Protein AF-A0A6N9A9W6-F1 (afdb_monomer)

pLDDT: mean 70.26, std 13.97, range [36.94, 88.69]

Sequence (144 aa):
MEAGRTWLPMTLHRLEEAVDDAGGRRAVRGPAIPCNGSLARESGTLVETDARLTGVTTTRYEIVRHGGLEFLLGATPGKYVLVDHDSIQRRIVSVTEPPVPWGRYLQLEVEGEGQRVPAPGGYILDYGQDLFLTWHGAQLFYGA

Foldseek 3Di:
DPPPFDKFKKWKWFFDWDQDPVRDTDTDTDDTDIWIKTFPDKDWDWDDDPVDTKIKIKTKIKIFDDPPCPVLVPDAFQRMWMQGPLRQIWGFGDWDQDPDPPSGIIITITIFIFDWDDDVQATWGHRPDQFTWGDHPPDTDTDD

Nearest PDB structures (foldseek):
  6tba-assembly1_3A  TM=7.032E-01  e=8.220E-05  Rhodobacter capsulatus SB 1003
  8fvh-assembly1_B  TM=5.937E-01  e=6.804E-03  Pseudomonas phage vB_PaeM_E217
  9b42-assembly1_F  TM=5.575E-01  e=5.437E-02  Pseudomonas virus Pa193
  5ixg-assembly1_A  TM=1.813E-01  e=3.128E+00  Burkholderia cenocepacia PC184

Radius of gyration: 17.29 Å; Cα contacts (8 Å, |Δi|>4): 295; chains: 1; bounding box: 46×43×45 Å

Structure (mmCIF, N/CA/C/O backbone):
data_AF-A0A6N9A9W6-F1
#
_entry.id   AF-A0A6N9A9W6-F1
#
loop_
_atom_site.group_PDB
_atom_site.id
_atom_site.type_symbol
_atom_site.label_atom_id
_atom_site.label_alt_id
_atom_site.label_comp_id
_atom_site.label_asym_id
_atom_site.label_entity_id
_atom_site.label_seq_id
_atom_site.pdbx_PDB_ins_code
_atom_site.Cartn_x
_atom_site.Cartn_y
_atom_site.Cartn_z
_atom_site.occupancy
_atom_site.B_iso_or_equiv
_atom_site.auth_seq_id
_atom_site.auth_comp_id
_atom_site.auth_asym_id
_atom_site.auth_atom_id
_atom_site.pdbx_PDB_model_num
ATOM 1 N N . MET A 1 1 ? -21.802 -3.751 8.166 1.00 43.41 1 MET A N 1
ATOM 2 C CA . MET A 1 1 ? -21.053 -2.486 8.244 1.00 43.41 1 MET A CA 1
ATOM 3 C C . MET A 1 1 ? -20.693 -2.301 9.703 1.00 43.41 1 MET A C 1
ATOM 5 O O . MET A 1 1 ? -21.613 -2.253 10.507 1.00 43.41 1 MET A O 1
ATOM 9 N N . GLU A 1 2 ? -19.411 -2.330 10.065 1.00 48.84 2 GLU A N 1
ATOM 10 C CA . GLU A 1 2 ? -19.012 -1.890 11.409 1.00 48.84 2 GLU A CA 1
ATOM 11 C C . GLU A 1 2 ? -19.235 -0.376 11.473 1.00 48.84 2 GLU A C 1
ATOM 13 O O . GLU A 1 2 ? -18.740 0.363 10.621 1.00 48.84 2 GLU A O 1
ATOM 18 N N . ALA A 1 3 ? -20.074 0.069 12.407 1.00 43.09 3 ALA A N 1
ATOM 19 C CA . ALA A 1 3 ? -20.415 1.474 12.566 1.00 43.09 3 ALA A CA 1
ATOM 20 C C . ALA A 1 3 ? -19.155 2.265 12.956 1.00 43.09 3 ALA A C 1
ATOM 22 O O . ALA A 1 3 ? -18.529 1.956 13.966 1.00 43.09 3 ALA A O 1
ATOM 23 N N . GLY A 1 4 ? -18.780 3.259 12.146 1.00 63.84 4 GLY A N 1
ATOM 24 C CA . GLY A 1 4 ? -17.697 4.203 12.452 1.00 63.84 4 GLY A CA 1
ATOM 25 C C . GLY A 1 4 ? -16.463 4.154 11.545 1.00 63.84 4 GLY A C 1
ATOM 26 O O . GLY A 1 4 ? -15.627 5.042 11.664 1.00 63.84 4 GLY A O 1
ATOM 27 N N . ARG A 1 5 ? -16.334 3.187 10.623 1.00 69.62 5 ARG A N 1
ATOM 28 C CA . ARG A 1 5 ? -15.239 3.196 9.630 1.00 69.62 5 ARG A CA 1
ATOM 29 C C . ARG A 1 5 ? -15.674 3.849 8.323 1.00 69.62 5 ARG A C 1
ATOM 31 O O . ARG A 1 5 ? -16.598 3.366 7.665 1.00 69.62 5 ARG A O 1
ATOM 38 N N . THR A 1 6 ? -14.969 4.907 7.934 1.00 79.25 6 THR A N 1
ATOM 39 C CA . THR A 1 6 ? -15.074 5.498 6.598 1.00 79.25 6 THR A CA 1
ATOM 40 C C . THR A 1 6 ? -14.183 4.708 5.649 1.00 79.25 6 THR A C 1
ATOM 42 O O . THR A 1 6 ? -12.975 4.607 5.864 1.00 79.25 6 THR A O 1
ATOM 45 N N . TRP A 1 7 ? -14.789 4.124 4.619 1.00 82.88 7 TRP A N 1
ATOM 46 C CA . TRP A 1 7 ? -14.082 3.414 3.558 1.00 82.88 7 TRP A CA 1
ATOM 47 C C . TRP A 1 7 ? -13.901 4.358 2.382 1.00 82.88 7 TRP A C 1
ATOM 49 O O . TRP A 1 7 ? -14.884 4.844 1.821 1.00 82.88 7 TRP A O 1
ATOM 59 N N . LEU A 1 8 ? -12.650 4.623 2.037 1.00 85.12 8 LEU A N 1
ATOM 60 C CA . LEU A 1 8 ? -12.266 5.556 0.993 1.00 85.12 8 LEU A CA 1
ATOM 61 C C . LEU A 1 8 ? -11.697 4.788 -0.204 1.00 85.12 8 LEU A C 1
ATOM 63 O O . LEU A 1 8 ? -11.069 3.737 -0.019 1.00 85.12 8 LEU A O 1
ATOM 67 N N . PRO A 1 9 ? -11.931 5.279 -1.431 1.00 85.88 9 PRO A N 1
ATOM 68 C CA . PRO A 1 9 ? -11.358 4.678 -2.621 1.00 85.88 9 PRO A CA 1
ATOM 69 C C . PRO A 1 9 ? -9.834 4.821 -2.595 1.00 85.88 9 PRO A C 1
ATOM 71 O O . PRO A 1 9 ? -9.293 5.877 -2.273 1.00 85.88 9 PRO A O 1
ATOM 74 N N . MET A 1 10 ? -9.145 3.745 -2.949 1.00 87.88 10 MET A N 1
ATOM 75 C CA . MET A 1 10 ? -7.693 3.659 -3.048 1.00 87.88 10 MET A CA 1
ATOM 76 C C . MET A 1 10 ? -7.323 2.884 -4.312 1.00 87.88 10 MET A C 1
ATOM 78 O O . MET A 1 10 ? -8.145 2.181 -4.908 1.00 87.88 10 MET A O 1
ATOM 82 N N . THR A 1 11 ? -6.068 2.998 -4.734 1.00 88.69 11 THR A N 1
ATOM 83 C CA . THR A 1 11 ? -5.556 2.250 -5.883 1.00 88.69 11 THR A CA 1
ATOM 84 C C . THR A 1 11 ? -4.283 1.516 -5.515 1.00 88.69 11 THR A C 1
ATOM 86 O O . THR A 1 11 ? -3.300 2.108 -5.081 1.00 88.69 11 THR A O 1
ATOM 89 N N . LEU A 1 12 ? -4.281 0.208 -5.731 1.00 87.88 12 LEU A N 1
ATOM 90 C CA . LEU A 1 12 ? -3.102 -0.625 -5.590 1.00 87.88 12 LEU A CA 1
ATOM 91 C C . LEU A 1 12 ? -2.409 -0.778 -6.947 1.00 87.88 12 LEU A C 1
ATOM 93 O O . LEU A 1 12 ? -3.051 -1.059 -7.956 1.00 87.88 12 LEU A O 1
ATOM 97 N N . HIS A 1 13 ? -1.086 -0.669 -6.959 1.00 86.56 13 HIS A N 1
ATOM 98 C CA . HIS A 1 13 ? -0.253 -0.989 -8.111 1.00 86.56 13 HIS A CA 1
ATOM 99 C C . HIS A 1 13 ? 0.756 -2.069 -7.750 1.00 86.56 13 HIS A C 1
ATOM 101 O O . HIS A 1 13 ? 1.450 -1.984 -6.732 1.00 86.56 13 HIS A O 1
ATOM 107 N N . ARG A 1 14 ? 0.902 -3.058 -8.632 1.00 85.75 14 ARG A N 1
ATOM 108 C CA . ARG A 1 14 ? 2.082 -3.922 -8.625 1.00 85.75 14 ARG A CA 1
ATOM 109 C C . ARG A 1 14 ? 3.258 -3.140 -9.202 1.00 85.75 14 ARG A C 1
ATOM 111 O O . ARG A 1 14 ? 3.115 -2.498 -10.235 1.00 85.75 14 ARG A O 1
ATOM 118 N N . LEU A 1 15 ? 4.409 -3.184 -8.546 1.00 82.50 15 LEU A N 1
ATOM 119 C CA . LEU A 1 15 ? 5.650 -2.674 -9.109 1.00 82.50 15 LEU A CA 1
ATOM 120 C C . LEU A 1 15 ? 6.257 -3.739 -10.017 1.00 82.50 15 LEU A C 1
ATOM 122 O O . LEU A 1 15 ? 6.593 -4.842 -9.576 1.00 82.50 15 LEU A O 1
ATOM 126 N N . GLU A 1 16 ? 6.390 -3.385 -11.283 1.00 81.56 16 GLU A N 1
ATOM 127 C CA . GLU A 1 16 ? 7.028 -4.189 -12.313 1.00 81.56 16 GLU A CA 1
ATOM 128 C C . GLU A 1 16 ? 8.431 -3.653 -12.576 1.00 81.56 16 GLU A C 1
ATOM 130 O O . GLU A 1 16 ? 8.735 -2.495 -12.299 1.00 81.56 16 GLU A O 1
ATOM 135 N N . GLU A 1 17 ? 9.316 -4.510 -13.064 1.00 80.50 17 GLU A N 1
ATOM 136 C CA . GLU A 1 17 ? 10.678 -4.122 -13.409 1.00 80.50 17 GLU A CA 1
ATOM 137 C C . GLU A 1 17 ? 10.727 -3.877 -14.914 1.00 80.50 17 GLU A C 1
ATOM 139 O O . GLU A 1 17 ? 10.576 -4.808 -15.702 1.00 80.50 17 GLU A O 1
ATOM 144 N N . ALA A 1 18 ? 10.896 -2.618 -15.307 1.00 75.06 18 ALA A N 1
ATOM 145 C CA . ALA A 1 18 ? 11.174 -2.246 -16.683 1.00 75.06 18 ALA A CA 1
ATOM 146 C C . ALA A 1 18 ? 12.686 -2.133 -16.874 1.00 75.06 18 ALA A C 1
ATOM 148 O O . ALA A 1 18 ? 13.391 -1.616 -16.005 1.00 75.06 18 ALA A O 1
ATOM 149 N N . VAL A 1 19 ? 13.169 -2.608 -18.016 1.00 82.81 19 VAL A N 1
ATOM 150 C CA . VAL A 1 19 ? 14.556 -2.425 -18.443 1.00 82.81 19 VAL A CA 1
ATOM 151 C C . VAL A 1 19 ? 14.559 -1.328 -19.499 1.00 82.81 19 VAL A C 1
ATOM 153 O O . VAL A 1 19 ? 13.792 -1.409 -20.456 1.00 82.81 19 VAL A O 1
ATOM 156 N N . ASP A 1 20 ? 15.356 -0.286 -19.291 1.00 78.06 20 ASP A N 1
ATOM 157 C CA . ASP A 1 20 ? 15.555 0.769 -20.282 1.00 78.06 20 ASP A CA 1
ATOM 158 C C . ASP A 1 20 ? 16.505 0.319 -21.406 1.00 78.06 20 ASP A C 1
ATOM 160 O O . ASP A 1 20 ? 17.159 -0.724 -21.325 1.00 78.06 20 ASP A O 1
ATOM 164 N N . ASP A 1 21 ? 16.596 1.125 -22.464 1.00 82.06 21 ASP A N 1
ATOM 165 C CA . ASP A 1 21 ? 17.429 0.828 -23.637 1.00 82.06 21 ASP A CA 1
ATOM 166 C C . ASP A 1 21 ? 18.935 0.748 -23.311 1.00 82.06 21 ASP A C 1
ATOM 168 O O . ASP A 1 21 ? 19.713 0.193 -24.088 1.00 82.06 21 ASP A O 1
ATOM 172 N N . ALA A 1 22 ? 19.358 1.271 -22.155 1.00 81.50 22 ALA A N 1
ATOM 173 C CA . ALA A 1 22 ? 20.726 1.195 -21.649 1.00 81.50 22 ALA A CA 1
ATOM 174 C C . ALA A 1 22 ? 20.957 -0.012 -20.713 1.00 81.50 22 ALA A C 1
ATOM 176 O O . ALA A 1 22 ? 22.052 -0.171 -20.169 1.00 81.50 22 ALA A O 1
ATOM 177 N N . GLY A 1 23 ? 19.953 -0.876 -20.519 1.00 79.19 23 GLY A N 1
ATOM 178 C CA . GLY A 1 23 ? 20.013 -2.027 -19.614 1.00 79.19 23 GLY A CA 1
ATOM 179 C C . GLY A 1 23 ? 19.774 -1.682 -18.138 1.00 79.19 23 GLY A C 1
ATOM 180 O O . GLY A 1 23 ? 19.916 -2.550 -17.271 1.00 79.19 23 GLY A O 1
ATOM 181 N N . GLY A 1 24 ? 19.408 -0.438 -17.833 1.00 77.38 24 GLY A N 1
ATOM 182 C CA . GLY A 1 24 ? 19.033 0.025 -16.506 1.00 77.38 24 GLY A CA 1
ATOM 183 C C . GLY A 1 24 ? 17.682 -0.541 -16.081 1.00 77.38 24 GLY A C 1
ATOM 184 O O . GLY A 1 24 ? 16.709 -0.516 -16.827 1.00 77.38 24 GLY A O 1
ATOM 185 N N . ARG A 1 25 ? 17.608 -1.076 -14.861 1.00 72.69 25 ARG A N 1
ATOM 186 C CA . ARG A 1 25 ? 16.372 -1.628 -14.289 1.00 72.69 25 ARG A CA 1
ATOM 187 C C . ARG A 1 25 ? 15.683 -0.573 -13.440 1.00 72.69 25 ARG A C 1
ATOM 189 O O . ARG A 1 25 ? 16.268 -0.063 -12.485 1.00 72.69 25 ARG A O 1
ATOM 196 N N . ARG A 1 26 ? 14.423 -0.280 -13.749 1.00 75.75 26 ARG A N 1
ATOM 197 C CA . ARG A 1 26 ? 13.591 0.671 -13.012 1.00 75.75 26 ARG A CA 1
ATOM 198 C C . ARG A 1 26 ? 12.273 0.027 -12.605 1.00 75.75 26 ARG A C 1
ATOM 200 O O . ARG A 1 26 ? 11.624 -0.646 -13.398 1.00 75.75 26 ARG A O 1
ATOM 207 N N . ALA A 1 27 ? 11.844 0.289 -11.374 1.00 72.56 27 ALA A N 1
ATOM 208 C CA . ALA A 1 27 ? 10.496 -0.058 -10.945 1.00 72.56 27 ALA A CA 1
ATOM 209 C C . ALA A 1 27 ? 9.471 0.871 -11.619 1.00 72.56 27 ALA A C 1
ATOM 211 O O . ALA A 1 27 ? 9.554 2.095 -11.484 1.00 72.56 27 ALA A O 1
ATOM 212 N N . VAL A 1 28 ? 8.501 0.293 -12.321 1.00 77.81 28 VAL A N 1
ATOM 213 C CA . VAL A 1 28 ? 7.374 0.990 -12.949 1.00 77.81 28 VAL A CA 1
ATOM 214 C C . VAL A 1 28 ? 6.057 0.502 -12.357 1.00 77.81 28 VAL A C 1
ATOM 216 O O . VAL A 1 28 ? 5.964 -0.610 -11.835 1.00 77.81 28 VAL A O 1
ATOM 219 N N . ARG A 1 29 ? 5.027 1.351 -12.399 1.00 79.88 29 ARG A N 1
ATOM 220 C CA . ARG A 1 29 ? 3.691 0.970 -11.937 1.00 79.88 29 ARG A CA 1
ATOM 221 C C . ARG A 1 29 ? 3.036 0.086 -12.994 1.00 79.88 29 ARG A C 1
ATOM 223 O O . ARG A 1 29 ? 2.831 0.524 -14.121 1.00 79.88 29 ARG A O 1
ATOM 230 N N . GLY A 1 30 ? 2.700 -1.131 -12.597 1.00 79.69 30 GLY A N 1
ATOM 231 C CA . GLY A 1 30 ? 1.829 -2.024 -13.339 1.00 79.69 30 GLY A CA 1
ATOM 232 C C . GLY A 1 30 ? 0.351 -1.616 -13.219 1.00 79.69 30 GLY A C 1
ATOM 233 O O . GLY A 1 30 ? 0.034 -0.501 -12.773 1.00 79.69 30 GLY A O 1
ATOM 234 N N . PRO A 1 31 ? -0.571 -2.515 -13.598 1.00 85.12 31 PRO A N 1
ATOM 235 C CA . PRO A 1 31 ? -1.997 -2.217 -13.677 1.00 85.12 31 PRO A CA 1
ATOM 236 C C . PRO A 1 31 ? -2.570 -1.721 -12.344 1.00 85.12 31 PRO A C 1
ATOM 238 O O . PRO A 1 31 ? -2.193 -2.189 -11.268 1.00 85.12 31 PRO A O 1
ATOM 241 N N . ALA A 1 32 ? -3.487 -0.757 -12.447 1.00 85.19 32 ALA A N 1
ATOM 242 C CA . ALA A 1 32 ? -4.236 -0.211 -11.325 1.00 85.19 32 ALA A CA 1
ATOM 243 C C . ALA A 1 32 ? -5.301 -1.212 -10.868 1.00 85.19 32 ALA A C 1
ATOM 245 O O . ALA A 1 32 ? -6.140 -1.643 -11.661 1.00 85.19 32 ALA A O 1
ATOM 246 N N . ILE A 1 33 ? -5.278 -1.555 -9.586 1.00 88.25 33 ILE A N 1
ATOM 247 C CA . ILE A 1 33 ? -6.254 -2.434 -8.951 1.00 88.25 33 ILE A CA 1
ATOM 248 C C . ILE A 1 33 ? -7.053 -1.569 -7.971 1.00 88.25 33 ILE A C 1
ATOM 250 O O . ILE A 1 33 ? -6.515 -1.190 -6.926 1.00 88.25 33 ILE A O 1
ATOM 254 N N . PRO A 1 34 ? -8.302 -1.200 -8.306 1.00 86.88 34 PRO A N 1
ATOM 255 C CA . PRO A 1 34 ? -9.119 -0.378 -7.428 1.00 86.88 34 PRO A CA 1
ATOM 256 C C . PRO A 1 34 ? -9.484 -1.166 -6.171 1.00 86.88 34 PRO A C 1
ATOM 258 O O . PRO A 1 34 ? -9.863 -2.337 -6.234 1.00 86.88 34 PRO A O 1
ATOM 261 N N . CYS A 1 35 ? -9.382 -0.515 -5.020 1.00 86.00 35 CYS A N 1
ATOM 262 C CA . CYS A 1 35 ? -9.740 -1.097 -3.738 1.00 86.00 35 CYS A CA 1
ATOM 263 C C . CYS A 1 35 ? -10.348 -0.038 -2.815 1.00 86.00 35 CYS A C 1
ATOM 265 O O . CYS A 1 35 ? -10.240 1.159 -3.060 1.00 86.00 35 CYS A O 1
ATOM 267 N N . ASN A 1 36 ? -11.019 -0.484 -1.755 1.00 87.00 36 ASN A N 1
ATOM 268 C CA . ASN A 1 36 ? -11.534 0.405 -0.718 1.00 87.00 36 ASN A CA 1
ATOM 269 C C . ASN A 1 36 ? -10.773 0.129 0.567 1.00 87.00 36 ASN A C 1
ATOM 271 O O . ASN A 1 36 ? -10.698 -1.027 0.993 1.00 87.00 36 ASN A O 1
ATOM 275 N N . GLY A 1 37 ? -10.240 1.176 1.184 1.00 85.06 37 GLY A N 1
ATOM 276 C CA . GLY A 1 37 ? -9.503 1.060 2.429 1.00 85.06 37 GLY A CA 1
ATOM 277 C C . GLY A 1 37 ? -9.918 2.089 3.464 1.00 85.06 37 GLY A C 1
ATOM 278 O O . GLY A 1 37 ? -10.590 3.072 3.167 1.00 85.06 37 GLY A O 1
ATOM 279 N N . SER A 1 38 ? -9.545 1.828 4.705 1.00 84.12 38 SER A N 1
ATOM 280 C CA . SER A 1 38 ? -9.737 2.731 5.829 1.00 84.12 38 SER A CA 1
ATOM 281 C C . SER A 1 38 ? -8.422 2.856 6.582 1.00 84.12 38 SER A C 1
ATOM 283 O O . SER A 1 38 ? -7.705 1.865 6.758 1.00 84.12 38 SER A O 1
ATOM 285 N N . LEU A 1 39 ? -8.084 4.073 7.001 1.00 81.25 39 LEU A N 1
ATOM 286 C CA . LEU A 1 39 ? -6.921 4.313 7.841 1.00 81.25 39 LEU A CA 1
ATOM 287 C C . LEU A 1 39 ? -7.199 3.741 9.236 1.00 81.25 39 LEU A C 1
ATOM 289 O O . LEU A 1 39 ? -8.105 4.195 9.930 1.00 81.25 39 LEU A O 1
ATOM 293 N N . ALA A 1 40 ? -6.426 2.736 9.641 1.00 75.06 40 ALA A N 1
ATOM 294 C CA . ALA A 1 40 ? -6.596 2.077 10.933 1.00 75.06 40 ALA A CA 1
ATOM 295 C C . ALA A 1 40 ? -5.666 2.658 12.003 1.00 75.06 40 ALA A C 1
ATOM 297 O O . ALA A 1 40 ? -6.033 2.735 13.175 1.00 75.06 40 ALA A O 1
ATOM 298 N N . ARG A 1 41 ? -4.442 3.035 11.616 1.00 73.81 41 ARG A N 1
ATOM 299 C CA . ARG A 1 41 ? -3.453 3.645 12.509 1.00 73.81 41 ARG A CA 1
ATOM 300 C C . ARG A 1 41 ? -2.373 4.340 11.698 1.00 73.81 41 ARG A C 1
ATOM 302 O O . ARG A 1 41 ? -1.921 3.792 10.703 1.00 73.81 41 ARG A O 1
ATOM 309 N N . GLU A 1 42 ? -1.873 5.460 12.188 1.00 68.69 42 GLU A N 1
ATOM 310 C CA . GLU A 1 42 ? -0.639 6.063 11.693 1.00 68.69 42 GLU A CA 1
ATOM 311 C C . GLU A 1 42 ? 0.363 6.193 12.841 1.00 68.69 42 GLU A C 1
ATOM 313 O O . GLU A 1 42 ? -0.010 6.444 13.990 1.00 68.69 42 GLU A O 1
ATOM 318 N N . SER A 1 43 ? 1.634 5.926 12.557 1.00 65.00 43 SER A N 1
ATOM 319 C CA . SER A 1 43 ? 2.725 6.081 13.516 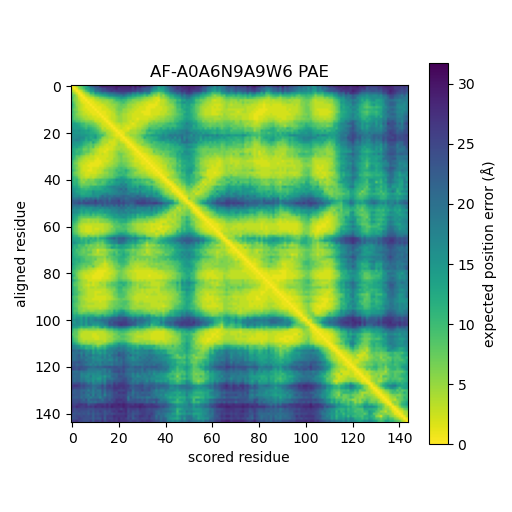1.00 65.00 43 SER A CA 1
ATOM 320 C C . SER A 1 43 ? 3.981 6.562 12.806 1.00 65.00 43 SER A C 1
ATOM 322 O O . SER A 1 43 ? 4.341 6.021 11.764 1.00 65.00 43 SER A O 1
ATOM 324 N N . GLY A 1 44 ? 4.652 7.563 13.370 1.00 63.91 44 GLY A N 1
ATOM 325 C CA . GLY A 1 44 ? 5.914 8.090 12.859 1.00 63.91 44 GLY A CA 1
ATOM 326 C C . GLY A 1 44 ? 7.051 7.835 13.835 1.00 63.91 44 GLY A C 1
ATOM 327 O O . GLY A 1 44 ? 6.904 8.072 15.034 1.00 63.91 44 GLY A O 1
ATOM 328 N N . THR A 1 45 ? 8.187 7.369 13.323 1.00 59.81 45 THR A N 1
ATOM 329 C CA . THR A 1 45 ? 9.453 7.353 14.059 1.00 59.81 45 THR A CA 1
ATOM 330 C C . THR A 1 45 ? 10.475 8.178 13.303 1.00 59.81 45 THR A C 1
ATOM 332 O O . THR A 1 45 ? 10.620 8.087 12.085 1.00 59.81 45 THR A O 1
ATOM 335 N N . LEU A 1 46 ? 11.197 8.997 14.050 1.00 57.41 46 LEU A N 1
ATOM 336 C CA . LEU A 1 46 ? 12.245 9.846 13.527 1.00 57.41 46 LEU A CA 1
ATOM 337 C C . LEU A 1 46 ? 13.585 9.184 13.851 1.00 57.41 46 LEU A C 1
ATOM 339 O O . LEU A 1 46 ? 13.902 8.965 15.019 1.00 57.41 46 LEU A O 1
ATOM 343 N N . VAL A 1 47 ? 14.337 8.820 12.814 1.00 60.03 47 VAL A N 1
ATOM 344 C CA . VAL A 1 47 ? 15.656 8.200 12.948 1.00 60.03 47 VAL A CA 1
ATOM 345 C C . VAL A 1 47 ? 16.704 9.236 12.569 1.00 60.03 47 VAL A C 1
ATOM 347 O O . VAL A 1 47 ? 16.873 9.592 11.401 1.00 60.03 47 VAL A O 1
ATOM 350 N N . GLU A 1 48 ? 17.407 9.741 13.578 1.00 58.25 48 GLU A N 1
ATOM 351 C CA . GLU A 1 48 ? 18.587 10.574 13.384 1.00 58.25 48 GLU A CA 1
ATOM 352 C C . GLU A 1 48 ? 19.800 9.666 13.155 1.00 58.25 48 GLU A C 1
ATOM 354 O O . GLU A 1 48 ? 20.141 8.832 13.991 1.00 58.25 48 GLU A O 1
ATOM 359 N N . THR A 1 49 ? 20.430 9.801 11.991 1.00 55.12 49 THR A N 1
ATOM 360 C CA . THR A 1 49 ? 21.735 9.198 11.690 1.00 55.12 49 THR A CA 1
ATOM 361 C C . THR A 1 49 ? 22.754 10.314 11.498 1.00 55.12 49 THR A C 1
ATOM 363 O O . THR A 1 49 ? 22.374 11.406 11.072 1.00 55.12 49 THR A O 1
ATOM 366 N N . ASP A 1 50 ? 24.039 10.033 11.737 1.00 46.16 50 ASP A N 1
ATOM 367 C CA . ASP A 1 50 ? 25.151 11.008 11.730 1.00 46.16 50 ASP A CA 1
ATOM 368 C C . ASP A 1 50 ? 25.244 11.907 10.477 1.00 46.16 50 ASP A C 1
ATOM 370 O O . ASP A 1 50 ? 25.918 12.934 10.494 1.00 46.16 50 ASP A O 1
ATOM 374 N N . ALA A 1 51 ? 24.561 11.555 9.382 1.00 53.12 51 ALA A N 1
ATOM 375 C CA . ALA A 1 51 ? 24.509 12.349 8.156 1.00 53.12 51 ALA A CA 1
ATOM 376 C C . ALA A 1 51 ? 23.090 12.747 7.704 1.00 53.12 51 ALA A C 1
ATOM 378 O O . ALA A 1 51 ? 22.959 13.582 6.802 1.00 53.12 51 ALA A O 1
ATOM 379 N N . ARG A 1 52 ? 22.021 12.158 8.266 1.00 55.59 52 ARG A N 1
ATOM 380 C CA . ARG A 1 52 ? 20.634 12.372 7.813 1.00 55.59 52 ARG A CA 1
ATOM 381 C C . ARG A 1 52 ? 19.610 12.168 8.924 1.00 55.59 52 ARG A C 1
ATOM 383 O O . ARG A 1 52 ? 19.548 11.108 9.545 1.00 55.59 52 ARG A O 1
ATOM 390 N N . LEU A 1 53 ? 18.731 13.156 9.068 1.00 55.75 53 LEU A N 1
ATOM 391 C CA . LEU A 1 53 ? 17.454 13.001 9.750 1.00 55.75 53 LEU A CA 1
ATOM 392 C C . LEU A 1 53 ? 16.485 12.313 8.781 1.00 55.75 53 LEU A C 1
ATOM 394 O O . LEU A 1 53 ? 16.120 12.910 7.766 1.00 55.75 53 LEU A O 1
ATOM 398 N N . THR A 1 54 ? 16.117 11.066 9.064 1.00 58.78 54 THR A N 1
ATOM 399 C CA . THR A 1 54 ? 15.193 10.292 8.228 1.00 58.78 54 THR A CA 1
ATOM 400 C C . THR A 1 54 ? 13.899 10.073 8.988 1.00 58.78 54 THR A C 1
ATOM 402 O O . THR A 1 54 ? 13.888 9.554 10.104 1.00 58.78 54 THR A O 1
ATOM 405 N N . GLY A 1 55 ? 12.804 10.505 8.382 1.00 60.47 55 GLY A N 1
ATOM 406 C CA . GLY A 1 55 ? 11.469 10.244 8.873 1.00 60.47 55 GLY A CA 1
ATOM 407 C C . GLY A 1 55 ? 10.921 8.956 8.296 1.00 60.47 55 GLY A C 1
ATOM 408 O O . GLY A 1 55 ? 10.808 8.867 7.074 1.00 60.47 55 GLY A O 1
ATOM 409 N N . VAL A 1 56 ? 10.567 7.992 9.144 1.00 63.75 56 VAL A N 1
ATOM 410 C CA . VAL A 1 56 ? 9.853 6.787 8.714 1.00 63.75 56 VAL A CA 1
ATOM 411 C C . VAL A 1 56 ? 8.473 6.807 9.344 1.00 63.75 56 VAL A C 1
ATOM 413 O O . VAL A 1 56 ? 8.335 6.693 10.566 1.00 63.75 56 VAL A O 1
ATOM 416 N N . THR A 1 57 ? 7.441 6.945 8.517 1.00 67.56 57 THR A N 1
ATOM 417 C CA . THR A 1 57 ? 6.068 6.710 8.960 1.00 67.56 57 THR A CA 1
ATOM 418 C C . THR A 1 57 ? 5.631 5.329 8.537 1.00 67.56 57 THR A C 1
ATOM 420 O O . THR A 1 57 ? 5.740 4.947 7.375 1.00 67.56 57 THR A O 1
ATOM 423 N N . THR A 1 58 ? 5.112 4.572 9.495 1.00 71.75 58 THR A N 1
ATOM 424 C CA . THR A 1 58 ? 4.390 3.337 9.229 1.00 71.75 58 THR A CA 1
ATOM 425 C C . THR A 1 58 ? 2.913 3.634 9.395 1.00 71.75 58 THR A C 1
ATOM 427 O O . THR A 1 58 ? 2.431 3.935 10.493 1.00 71.75 58 THR A O 1
ATOM 430 N N . THR A 1 59 ? 2.195 3.565 8.282 1.00 78.25 59 THR A N 1
ATOM 431 C CA . THR A 1 59 ? 0.746 3.738 8.230 1.00 78.25 59 THR A CA 1
ATOM 432 C C . THR A 1 59 ? 0.102 2.373 8.049 1.00 78.25 59 THR A C 1
ATOM 434 O O . THR A 1 59 ? 0.526 1.583 7.208 1.00 78.25 59 THR A O 1
ATOM 437 N N . ARG A 1 60 ? -0.923 2.067 8.838 1.00 84.12 60 ARG A N 1
ATOM 438 C CA . ARG A 1 60 ? -1.706 0.842 8.723 1.00 84.12 60 ARG A CA 1
ATOM 439 C C . ARG A 1 60 ? -3.051 1.152 8.087 1.00 84.12 60 ARG A C 1
ATOM 441 O O . ARG A 1 60 ? -3.863 1.874 8.667 1.00 84.12 60 ARG A O 1
ATOM 448 N N . TYR A 1 61 ? -3.299 0.539 6.939 1.00 83.06 61 TYR A N 1
ATOM 449 C CA . TYR A 1 61 ? -4.595 0.535 6.276 1.00 83.06 61 TYR A CA 1
ATOM 450 C C . TYR A 1 61 ? -5.282 -0.807 6.468 1.00 83.06 61 TYR A C 1
ATOM 452 O O . TYR A 1 61 ? -4.647 -1.858 6.488 1.00 83.06 61 TYR A O 1
ATOM 460 N N . GLU A 1 62 ? -6.599 -0.776 6.557 1.00 86.69 62 GLU A N 1
ATOM 461 C CA . GLU A 1 62 ? -7.435 -1.953 6.382 1.00 86.69 62 GLU A CA 1
ATOM 462 C C . GLU A 1 62 ? -8.085 -1.862 5.013 1.00 86.69 62 GLU A C 1
ATOM 464 O O . GLU A 1 62 ? -8.707 -0.851 4.713 1.00 86.69 62 GLU A O 1
ATOM 469 N N . ILE A 1 63 ? -7.937 -2.882 4.173 1.00 83.94 63 ILE A N 1
ATOM 470 C CA . ILE A 1 63 ? -8.508 -2.911 2.822 1.00 83.94 63 ILE A CA 1
ATOM 471 C C . ILE A 1 63 ? -9.580 -3.983 2.745 1.00 83.94 63 ILE A C 1
ATOM 473 O O . ILE A 1 63 ? -9.329 -5.128 3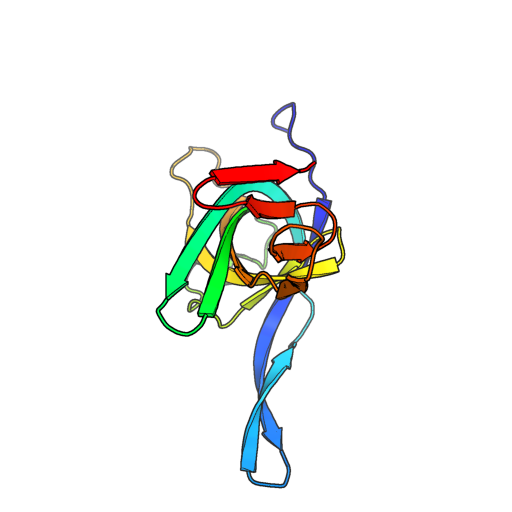.117 1.00 83.94 63 ILE A O 1
ATOM 477 N N . VAL A 1 64 ? -10.764 -3.628 2.240 1.00 80.88 64 VAL A N 1
ATOM 478 C CA . VAL A 1 64 ? -11.862 -4.583 2.062 1.00 80.88 64 VAL A CA 1
ATOM 479 C C . VAL A 1 64 ? -11.441 -5.672 1.088 1.00 80.88 64 VAL A C 1
ATOM 481 O O . VAL A 1 64 ? -11.010 -5.404 -0.035 1.00 80.88 64 VAL A O 1
ATOM 484 N N . ARG A 1 65 ? -11.630 -6.920 1.505 1.00 72.75 65 ARG A N 1
ATOM 485 C CA . ARG A 1 65 ? -11.422 -8.098 0.675 1.00 72.75 65 ARG A CA 1
ATOM 486 C C . ARG A 1 65 ? -12.587 -8.217 -0.307 1.00 72.75 65 ARG A C 1
ATOM 488 O O . ARG A 1 65 ? -13.592 -8.868 -0.033 1.00 72.75 65 ARG A O 1
ATOM 495 N N . HIS A 1 66 ? -12.471 -7.537 -1.438 1.00 67.25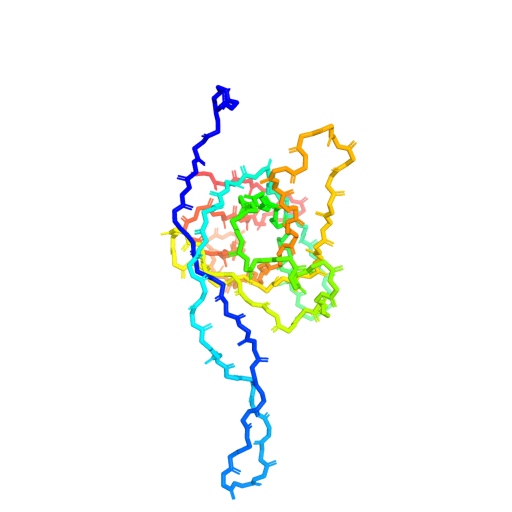 66 HIS A N 1
ATOM 496 C CA . HIS A 1 66 ? -13.269 -7.841 -2.618 1.00 67.25 66 HIS A CA 1
ATOM 497 C C . HIS A 1 66 ? -12.485 -8.834 -3.481 1.00 67.25 66 HIS A C 1
ATOM 499 O O . HIS A 1 66 ? -11.257 -8.752 -3.538 1.00 67.25 66 HIS A O 1
ATOM 505 N N . GLY A 1 67 ? -13.187 -9.795 -4.092 1.00 59.72 67 GLY A N 1
ATOM 506 C CA . GLY A 1 67 ? -12.562 -10.863 -4.876 1.00 59.72 67 GLY A CA 1
ATOM 507 C C . GLY A 1 67 ? -11.540 -10.300 -5.861 1.00 59.72 67 GLY A C 1
ATOM 508 O O . GLY A 1 67 ? -11.857 -9.392 -6.626 1.00 59.72 67 GLY A O 1
ATOM 509 N N . GLY A 1 68 ? -10.312 -10.808 -5.798 1.00 67.25 68 GLY A N 1
ATOM 510 C CA . GLY A 1 68 ? -9.182 -10.322 -6.579 1.00 67.25 68 GLY A CA 1
ATOM 511 C C . GLY A 1 68 ? -8.052 -9.702 -5.760 1.00 67.25 68 GLY A C 1
ATOM 512 O O . GLY A 1 68 ? -7.044 -9.377 -6.363 1.00 67.25 68 GLY A O 1
ATOM 513 N N . LEU A 1 69 ? -8.158 -9.556 -4.434 1.00 73.88 69 LEU A N 1
ATOM 514 C CA . LEU A 1 69 ? -7.062 -9.070 -3.570 1.00 73.88 69 LEU A CA 1
ATOM 515 C C . LEU A 1 69 ? -6.412 -10.170 -2.716 1.00 73.88 69 LEU A C 1
ATOM 517 O O . LEU A 1 69 ? -5.474 -9.905 -1.969 1.00 73.88 69 LEU A O 1
ATOM 521 N N . GLU A 1 70 ? -6.857 -11.420 -2.838 1.00 72.50 70 GLU A N 1
ATOM 522 C CA . GLU A 1 70 ? -6.323 -12.565 -2.090 1.00 72.50 70 GLU A CA 1
ATOM 523 C C . GLU A 1 70 ? -4.848 -12.831 -2.401 1.00 72.50 70 GLU A C 1
ATOM 525 O O . GLU A 1 70 ? -4.123 -13.344 -1.549 1.00 72.50 70 GLU A O 1
ATOM 530 N N . PHE A 1 71 ? -4.379 -12.436 -3.590 1.00 75.25 71 PHE A N 1
ATOM 531 C CA . PHE A 1 71 ? -2.973 -12.567 -3.976 1.00 75.25 71 PHE A CA 1
ATOM 532 C C . PHE A 1 71 ? -2.032 -11.755 -3.071 1.00 75.25 71 PHE A C 1
ATOM 534 O O . PHE A 1 71 ? -0.832 -12.033 -3.029 1.00 75.25 71 PHE A O 1
ATOM 541 N N . LEU A 1 72 ? -2.551 -10.760 -2.338 1.00 78.75 72 LEU A N 1
ATOM 542 C CA . LEU A 1 72 ? -1.761 -9.971 -1.397 1.00 78.75 72 LEU A CA 1
ATOM 543 C C . LEU A 1 72 ? -1.290 -10.783 -0.184 1.00 78.75 72 LEU A C 1
ATOM 545 O O . LEU A 1 72 ? -0.256 -10.447 0.381 1.00 78.75 72 LEU A O 1
ATOM 549 N N . LEU A 1 73 ? -1.969 -11.877 0.181 1.00 74.44 73 LEU A N 1
ATOM 550 C CA . LEU A 1 73 ? -1.613 -12.718 1.340 1.00 74.44 73 LEU A CA 1
ATOM 551 C C . LEU A 1 73 ? -0.323 -13.542 1.161 1.00 74.44 73 LEU A C 1
ATOM 553 O O . LEU A 1 73 ? 0.090 -14.261 2.065 1.00 74.44 73 LEU A O 1
ATOM 557 N N . GLY A 1 74 ? 0.345 -13.412 0.016 1.00 73.31 74 GLY A N 1
ATOM 558 C CA . GLY A 1 74 ? 1.708 -13.895 -0.217 1.00 73.31 74 GLY A CA 1
ATOM 559 C C . GLY A 1 74 ? 2.570 -12.863 -0.943 1.00 73.31 74 GLY A C 1
ATOM 560 O O . GLY A 1 74 ? 3.592 -13.215 -1.535 1.00 73.31 74 GLY A O 1
ATOM 561 N N . ALA A 1 75 ? 2.140 -11.598 -0.966 1.00 77.00 75 ALA A N 1
ATOM 562 C CA . ALA A 1 75 ? 2.859 -10.541 -1.650 1.00 77.00 75 ALA A CA 1
ATOM 563 C C . ALA A 1 75 ? 4.210 -10.291 -0.980 1.00 77.00 75 ALA A C 1
ATOM 565 O O . ALA A 1 75 ? 4.304 -10.074 0.225 1.00 77.00 75 ALA A O 1
ATOM 566 N N . THR A 1 76 ? 5.267 -10.264 -1.789 1.00 78.00 76 THR A N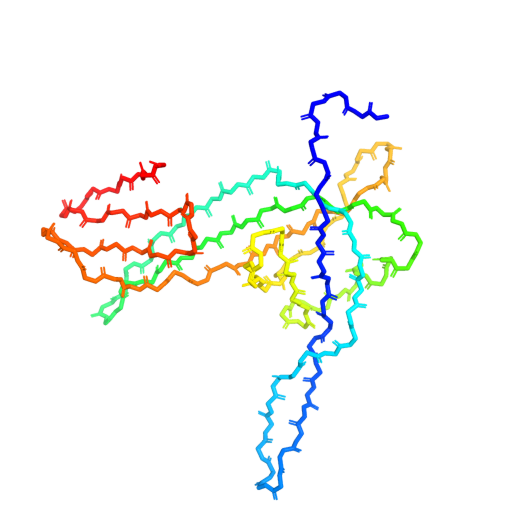 1
ATOM 567 C CA . THR A 1 76 ? 6.582 -9.846 -1.313 1.00 78.00 76 THR A CA 1
ATOM 568 C C . THR A 1 76 ? 6.544 -8.361 -0.928 1.00 78.00 76 THR A C 1
ATOM 570 O O . THR A 1 76 ? 6.129 -7.539 -1.759 1.00 78.00 76 THR A O 1
ATOM 573 N N . PRO A 1 77 ? 7.016 -7.995 0.278 1.00 80.56 77 PRO A N 1
ATOM 574 C CA . PRO A 1 77 ? 7.205 -6.605 0.670 1.00 80.56 77 PRO A CA 1
ATOM 575 C C . PRO A 1 77 ? 7.939 -5.793 -0.399 1.00 80.56 77 PRO A C 1
ATOM 577 O O . PRO A 1 77 ? 8.865 -6.272 -1.058 1.00 80.56 77 PRO A O 1
ATOM 580 N N . GLY A 1 78 ? 7.499 -4.558 -0.614 1.00 77.75 78 GLY A N 1
ATOM 581 C CA . GLY A 1 78 ? 8.120 -3.630 -1.553 1.00 77.75 78 GLY A CA 1
ATOM 582 C C . GLY A 1 78 ? 7.814 -3.861 -3.035 1.00 77.75 78 GLY A C 1
ATOM 583 O O . GLY A 1 78 ? 8.236 -3.039 -3.851 1.00 77.75 78 GLY A O 1
ATOM 584 N N . LYS A 1 79 ? 7.067 -4.917 -3.397 1.00 83.00 79 LYS A N 1
ATOM 585 C CA . LYS A 1 79 ? 6.583 -5.172 -4.771 1.00 83.00 79 LYS A CA 1
ATOM 586 C C . LYS A 1 79 ? 5.231 -4.539 -5.077 1.00 83.00 79 LYS A C 1
ATOM 588 O O . LYS A 1 79 ? 4.769 -4.632 -6.210 1.00 83.00 79 LYS A O 1
ATOM 593 N N . TYR A 1 80 ? 4.615 -3.892 -4.098 1.00 85.25 80 TYR A N 1
ATOM 594 C CA . TYR A 1 80 ? 3.338 -3.226 -4.269 1.00 85.25 80 TYR A CA 1
ATOM 595 C C . TYR A 1 80 ? 3.366 -1.839 -3.655 1.00 85.25 80 TYR A C 1
ATOM 597 O O . TYR A 1 80 ? 4.086 -1.559 -2.693 1.00 85.25 80 TYR A O 1
ATOM 605 N N . VAL A 1 81 ? 2.558 -0.979 -4.248 1.00 85.88 81 VAL A N 1
ATOM 606 C CA . VAL A 1 81 ? 2.386 0.406 -3.862 1.00 85.88 81 VAL A CA 1
ATOM 607 C C . VAL A 1 81 ? 0.901 0.676 -3.732 1.00 85.88 81 VAL A C 1
ATOM 609 O O . VAL A 1 81 ? 0.119 0.294 -4.600 1.00 85.88 81 VAL A O 1
ATOM 612 N N . LEU A 1 82 ? 0.536 1.352 -2.655 1.00 86.12 82 LEU A N 1
ATOM 613 C CA . LEU A 1 82 ? -0.804 1.834 -2.402 1.00 86.12 82 LEU A CA 1
ATOM 614 C C . LEU A 1 82 ? -0.826 3.339 -2.658 1.00 86.12 82 LEU A C 1
ATOM 616 O O . LEU A 1 82 ? 0.005 4.071 -2.128 1.00 86.12 82 LEU A O 1
ATOM 620 N N . VAL A 1 83 ? -1.755 3.784 -3.490 1.00 85.50 83 VAL A N 1
ATOM 621 C CA . VAL A 1 83 ? -2.108 5.191 -3.656 1.00 85.50 83 VAL A CA 1
ATOM 622 C C . VAL A 1 83 ? -3.397 5.394 -2.882 1.00 85.50 83 VAL A C 1
ATOM 624 O O . VAL A 1 83 ? -4.405 4.745 -3.180 1.00 85.50 83 VAL A O 1
ATOM 627 N N . ASP A 1 84 ? -3.344 6.217 -1.844 1.00 81.00 84 ASP A N 1
ATOM 628 C CA . ASP A 1 84 ? -4.514 6.500 -1.025 1.00 81.00 84 ASP A CA 1
ATOM 629 C C . ASP A 1 84 ? -5.422 7.574 -1.635 1.00 81.00 84 ASP A C 1
ATOM 631 O O . ASP A 1 84 ? -5.205 8.056 -2.749 1.00 81.00 84 ASP A O 1
ATOM 635 N N . HIS A 1 85 ? -6.483 7.901 -0.902 1.00 76.94 85 HIS A N 1
ATOM 636 C CA . HIS A 1 85 ? -7.464 8.912 -1.278 1.00 76.94 85 HIS A CA 1
ATOM 637 C C . HIS A 1 85 ? -6.874 10.321 -1.446 1.00 76.94 85 HIS A C 1
ATOM 639 O O . HIS A 1 85 ? -7.378 11.080 -2.271 1.00 76.94 85 HIS A O 1
ATOM 645 N N . ASP A 1 86 ? -5.768 10.622 -0.765 1.00 73.25 86 ASP A N 1
ATOM 646 C CA . ASP A 1 86 ? -5.031 11.886 -0.877 1.00 73.25 86 ASP A CA 1
ATOM 647 C C . ASP A 1 86 ? -3.997 11.852 -2.012 1.00 73.25 86 ASP A C 1
ATOM 649 O O . ASP A 1 86 ? -3.169 12.748 -2.167 1.00 73.25 86 ASP A O 1
ATOM 653 N N . SER A 1 87 ? -4.045 10.812 -2.852 1.00 77.44 87 SER A N 1
ATOM 654 C CA . SER A 1 87 ? -3.091 10.562 -3.936 1.00 77.44 87 SER A CA 1
ATOM 655 C C . SER A 1 87 ? -1.646 10.370 -3.459 1.00 77.44 87 SER A C 1
ATOM 657 O O . SER A 1 87 ? -0.709 10.440 -4.262 1.00 77.44 87 SER A O 1
ATOM 659 N N . ILE A 1 88 ? -1.450 10.068 -2.173 1.00 75.31 88 ILE A N 1
ATOM 660 C CA . ILE A 1 88 ? -0.145 9.800 -1.585 1.00 75.31 88 ILE A CA 1
ATOM 661 C C . ILE A 1 88 ? 0.239 8.357 -1.889 1.00 75.31 88 ILE A C 1
ATOM 663 O O . ILE A 1 88 ? -0.477 7.392 -1.609 1.00 75.31 88 ILE A O 1
ATOM 667 N N . GLN A 1 89 ? 1.426 8.212 -2.468 1.00 80.00 89 GLN A N 1
ATOM 668 C CA . GLN A 1 89 ? 2.001 6.921 -2.789 1.00 80.00 89 GLN A CA 1
ATOM 669 C C . GLN A 1 89 ? 2.765 6.367 -1.583 1.00 80.00 89 GLN A C 1
ATOM 671 O O . GLN A 1 89 ? 3.794 6.918 -1.205 1.00 80.00 89 GLN A O 1
ATOM 676 N N . ARG A 1 90 ? 2.341 5.219 -1.051 1.00 82.69 90 ARG A N 1
ATOM 677 C CA . ARG A 1 90 ? 3.059 4.507 0.016 1.00 82.69 90 ARG A CA 1
ATOM 678 C C . ARG A 1 90 ? 3.416 3.087 -0.401 1.00 82.69 90 ARG A C 1
ATOM 680 O O . ARG A 1 90 ? 2.663 2.410 -1.105 1.00 82.69 90 ARG A O 1
ATOM 687 N N . ARG A 1 91 ? 4.596 2.624 0.003 1.00 84.75 91 ARG A N 1
ATOM 688 C CA . ARG A 1 91 ? 5.070 1.275 -0.331 1.00 84.75 91 ARG A CA 1
ATOM 689 C C . ARG A 1 91 ? 4.516 0.283 0.677 1.00 84.75 91 ARG A C 1
ATOM 691 O O . ARG A 1 91 ? 4.650 0.506 1.871 1.00 84.75 91 ARG A O 1
ATOM 698 N N . ILE A 1 92 ? 3.950 -0.827 0.208 1.00 85.25 92 ILE A N 1
ATOM 699 C CA . ILE A 1 92 ? 3.484 -1.890 1.105 1.00 85.25 92 ILE A CA 1
ATOM 700 C C . ILE A 1 92 ? 4.689 -2.667 1.624 1.00 85.25 92 ILE A C 1
ATOM 702 O O . ILE A 1 92 ? 5.465 -3.214 0.836 1.00 85.25 92 ILE A O 1
ATOM 706 N N . VAL A 1 93 ? 4.818 -2.729 2.946 1.00 85.94 93 VAL A N 1
ATOM 707 C CA . VAL A 1 93 ? 5.902 -3.437 3.637 1.00 85.94 93 VAL A CA 1
ATOM 708 C C . VAL A 1 93 ? 5.430 -4.687 4.360 1.00 85.94 93 VAL A C 1
ATOM 710 O O . VAL A 1 93 ? 6.211 -5.617 4.532 1.00 85.94 93 VAL A O 1
ATOM 713 N N . SER A 1 94 ? 4.149 -4.759 4.713 1.00 86.06 94 SER A N 1
ATOM 714 C CA . SER A 1 94 ? 3.559 -5.960 5.295 1.00 86.06 94 SER A CA 1
ATOM 715 C C . SER A 1 94 ? 2.085 -6.078 4.928 1.00 86.06 94 SER A C 1
ATOM 717 O O . SER A 1 94 ? 1.391 -5.073 4.761 1.00 86.06 94 SER A O 1
ATOM 719 N N . VAL A 1 95 ? 1.616 -7.317 4.802 1.00 86.81 95 VAL A N 1
ATOM 720 C CA . VAL A 1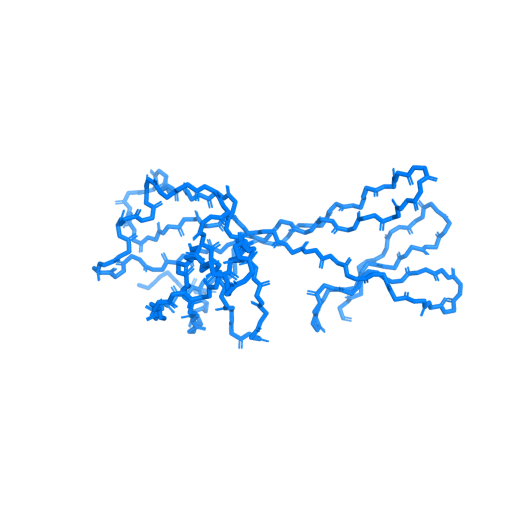 95 ? 0.208 -7.672 4.608 1.00 86.81 95 VAL A CA 1
ATOM 721 C C . VAL A 1 95 ? -0.119 -8.756 5.621 1.00 86.81 95 VAL A C 1
ATOM 723 O O . VAL A 1 95 ? 0.525 -9.804 5.636 1.00 86.81 95 VAL A O 1
ATOM 726 N N . THR A 1 96 ? -1.120 -8.526 6.460 1.00 85.38 96 THR A N 1
ATOM 727 C CA . THR A 1 96 ? -1.570 -9.495 7.457 1.00 85.38 96 THR A CA 1
ATOM 728 C C . THR A 1 96 ? -3.075 -9.704 7.375 1.00 85.38 96 THR A C 1
ATOM 730 O O . THR A 1 96 ? -3.849 -8.799 7.054 1.00 85.38 96 THR A O 1
ATOM 733 N N . GLU A 1 97 ? -3.502 -10.933 7.657 1.00 81.94 97 GLU A N 1
ATOM 734 C CA . GLU A 1 97 ? -4.910 -11.252 7.866 1.00 81.94 97 GLU A CA 1
ATOM 735 C C . GLU A 1 97 ? -5.193 -11.196 9.372 1.00 81.94 97 GLU A C 1
ATOM 737 O O . GLU A 1 97 ? -4.601 -11.966 10.135 1.00 81.94 97 GLU A O 1
ATOM 742 N N . PRO A 1 98 ? -6.043 -10.272 9.844 1.00 73.31 98 PRO A N 1
ATOM 743 C CA . PRO A 1 98 ? -6.336 -10.178 11.261 1.00 73.31 98 PRO A CA 1
ATOM 744 C C . PRO A 1 98 ? -7.162 -11.396 11.719 1.00 73.31 98 PRO A C 1
ATOM 746 O O . PRO A 1 98 ? -8.081 -11.814 11.014 1.00 73.31 98 PRO A O 1
ATOM 749 N N . PRO A 1 99 ? -6.904 -11.943 12.923 1.00 65.19 99 PRO A N 1
ATOM 750 C CA . PRO A 1 99 ? -7.488 -13.206 13.397 1.00 65.19 99 PRO A CA 1
ATOM 751 C C . PRO A 1 99 ? -8.979 -13.122 13.789 1.00 65.19 99 PRO A C 1
ATOM 753 O O . PRO A 1 99 ? -9.494 -13.999 14.480 1.00 65.19 99 PRO A O 1
ATOM 756 N N . VAL A 1 100 ? -9.693 -12.063 13.398 1.00 61.41 100 VAL A N 1
ATOM 757 C CA . VAL A 1 100 ? -11.101 -11.855 13.766 1.00 61.41 100 VAL A CA 1
ATOM 758 C C . VAL A 1 100 ? -12.048 -12.713 12.915 1.00 61.41 100 VAL A C 1
ATOM 760 O O . VAL A 1 100 ? -11.793 -12.899 11.725 1.00 61.41 100 VAL A O 1
ATOM 763 N N . PRO A 1 101 ? -13.202 -13.153 13.468 1.00 51.41 101 PRO A N 1
ATOM 764 C CA . PRO A 1 101 ? -14.090 -14.148 12.844 1.00 51.41 101 PRO A CA 1
ATOM 765 C C . PRO A 1 101 ? -14.683 -13.740 11.491 1.00 51.41 101 PRO A C 1
ATOM 767 O O . PRO A 1 101 ? -15.350 -14.537 10.837 1.00 51.41 101 PRO A O 1
ATOM 770 N N . TRP A 1 102 ? -14.501 -12.483 11.089 1.00 53.88 102 TRP A N 1
ATOM 771 C CA . TRP A 1 102 ? -15.203 -11.891 9.965 1.00 53.88 102 TRP A CA 1
ATOM 772 C C . TRP A 1 102 ? -14.348 -11.718 8.715 1.00 53.88 102 TRP A C 1
ATOM 774 O O . TRP A 1 102 ? -14.948 -11.336 7.723 1.00 53.88 102 TRP A O 1
ATOM 784 N N . GLY A 1 103 ? -13.028 -11.992 8.722 1.00 55.84 103 GLY A N 1
ATOM 785 C CA . GLY A 1 103 ? -12.173 -12.209 7.526 1.00 55.84 103 GLY A CA 1
ATOM 786 C C . GLY A 1 103 ? -12.328 -11.242 6.334 1.00 55.84 103 GLY A C 1
ATOM 787 O O . GLY A 1 103 ? -12.002 -11.585 5.197 1.00 55.84 103 GLY A O 1
ATOM 788 N N . ARG A 1 104 ? -12.896 -10.053 6.561 1.00 74.44 104 ARG A N 1
ATOM 789 C CA . ARG A 1 104 ? -13.459 -9.173 5.519 1.00 74.44 104 ARG A CA 1
ATOM 790 C C . ARG A 1 104 ? -12.475 -8.128 5.025 1.00 74.44 104 ARG A C 1
ATOM 792 O O . ARG A 1 104 ? -12.791 -7.412 4.079 1.00 74.44 104 ARG A O 1
ATOM 799 N N . TYR A 1 105 ? -11.320 -8.019 5.667 1.00 78.69 105 TYR A N 1
ATOM 800 C CA . TYR A 1 105 ? -10.319 -7.023 5.343 1.00 78.69 105 TYR A CA 1
ATOM 801 C C . TYR A 1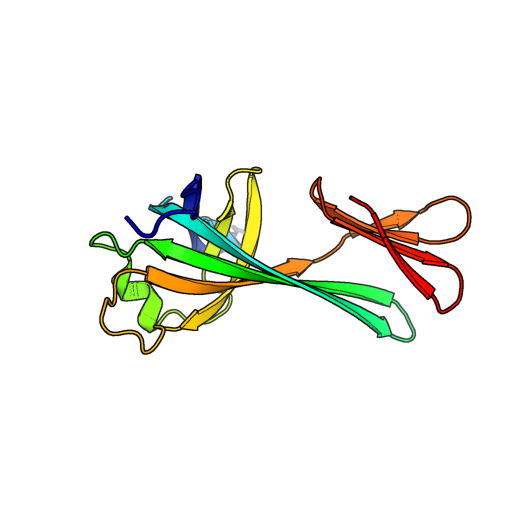 105 ? -8.904 -7.558 5.555 1.00 78.69 105 TYR A C 1
ATOM 803 O O . TYR A 1 105 ? -8.670 -8.418 6.402 1.00 78.69 105 TYR A O 1
ATOM 811 N N . LEU A 1 106 ? -7.977 -7.030 4.764 1.00 84.12 106 LEU A N 1
ATOM 812 C CA . LEU A 1 106 ? -6.539 -7.216 4.909 1.00 84.12 106 LEU A CA 1
ATOM 813 C C . LEU A 1 106 ? -5.966 -6.023 5.662 1.00 84.12 106 LEU A C 1
ATOM 815 O O . LEU A 1 106 ? -6.374 -4.893 5.404 1.00 84.12 106 LEU A O 1
ATOM 819 N N . GLN A 1 107 ? -5.013 -6.256 6.557 1.00 86.69 107 GLN A N 1
ATOM 820 C CA . GLN A 1 107 ? -4.219 -5.192 7.156 1.00 86.69 107 GLN A CA 1
ATOM 821 C C . GLN A 1 107 ? -2.952 -4.999 6.332 1.00 86.69 107 GLN A C 1
ATOM 823 O O . GLN A 1 107 ? -2.156 -5.918 6.173 1.00 86.69 107 GLN A O 1
ATOM 828 N N . LEU A 1 108 ? -2.785 -3.802 5.785 1.00 86.12 108 LEU A N 1
ATOM 829 C CA . LEU A 1 108 ? -1.586 -3.390 5.075 1.00 86.12 108 LEU A CA 1
ATOM 830 C C . LEU A 1 108 ? -0.804 -2.438 5.957 1.00 86.12 108 LEU A C 1
ATOM 832 O O . LEU A 1 108 ? -1.340 -1.420 6.388 1.00 86.12 108 LEU A O 1
ATOM 836 N N . GLU A 1 109 ? 0.466 -2.734 6.173 1.00 86.38 109 GLU A N 1
ATOM 837 C CA . GLU A 1 109 ? 1.407 -1.745 6.678 1.00 86.38 109 GLU A CA 1
ATOM 838 C C . GLU A 1 109 ? 2.161 -1.170 5.493 1.00 86.38 109 GLU A C 1
ATOM 840 O O . GLU A 1 109 ? 2.672 -1.899 4.633 1.00 86.38 109 GLU A O 1
ATOM 845 N N . VAL A 1 110 ? 2.181 0.154 5.433 1.00 82.62 110 VAL A N 1
ATOM 846 C CA . VAL A 1 110 ? 2.834 0.906 4.378 1.00 82.62 110 VAL A CA 1
ATOM 847 C C . VAL A 1 110 ? 3.819 1.892 4.978 1.00 82.62 110 VAL A C 1
ATOM 849 O O . VAL A 1 110 ? 3.566 2.464 6.038 1.00 82.62 110 VAL A O 1
ATOM 852 N N . GLU A 1 111 ? 4.932 2.092 4.288 1.00 77.69 111 GLU A N 1
ATOM 853 C CA . GLU A 1 111 ? 5.942 3.075 4.665 1.00 77.69 111 GLU A CA 1
ATOM 854 C C . GLU A 1 111 ? 5.817 4.334 3.808 1.00 77.69 111 GLU A C 1
ATOM 856 O O . GLU A 1 111 ? 5.673 4.259 2.578 1.00 77.69 111 GLU A O 1
ATOM 861 N N . GLY A 1 112 ? 5.857 5.482 4.485 1.00 65.31 112 GLY A N 1
ATOM 862 C CA . GLY A 1 112 ? 6.072 6.798 3.901 1.00 65.31 112 GLY A CA 1
ATOM 863 C C . GLY A 1 112 ? 7.469 7.301 4.261 1.00 65.31 112 GLY A C 1
ATOM 864 O O . GLY A 1 112 ? 7.876 7.258 5.424 1.00 65.31 112 GLY A O 1
ATOM 865 N N . GLU A 1 113 ? 8.206 7.776 3.259 1.00 60.75 113 GLU A N 1
ATOM 866 C CA . GLU A 1 113 ? 9.448 8.515 3.483 1.00 60.75 113 GLU A CA 1
ATOM 867 C C . GLU A 1 113 ? 9.110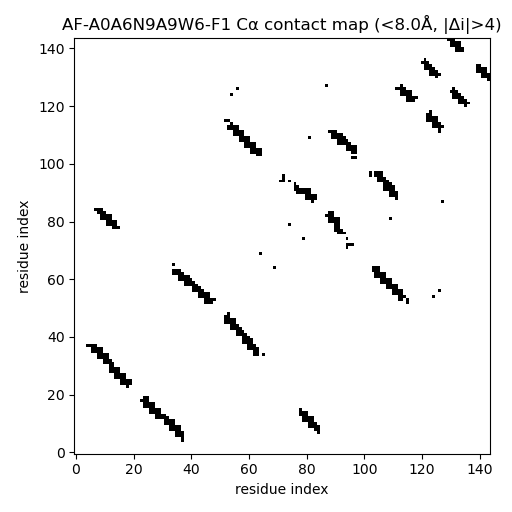 10.000 3.601 1.00 60.75 113 GLU A C 1
ATOM 869 O O . GLU A 1 113 ? 8.535 10.586 2.684 1.00 60.75 113 GLU A O 1
ATOM 874 N N . GLY A 1 114 ? 9.454 10.603 4.739 1.00 58.00 114 GLY A N 1
ATOM 875 C CA . GLY A 1 114 ? 9.280 12.038 4.946 1.00 58.00 114 GLY A CA 1
ATOM 876 C C . GLY A 1 114 ? 10.383 12.820 4.246 1.00 58.00 114 GLY A C 1
ATOM 877 O O . GLY A 1 114 ? 11.571 12.548 4.446 1.00 58.00 114 GLY A O 1
ATOM 878 N N . GLN A 1 115 ? 10.013 13.822 3.453 1.00 58.94 115 GLN A N 1
ATOM 879 C CA . GLN A 1 115 ? 10.972 14.762 2.897 1.00 58.94 115 GLN A CA 1
ATOM 880 C C . GLN A 1 115 ? 11.335 15.810 3.949 1.00 58.94 115 GLN A C 1
ATOM 882 O O . GLN A 1 115 ? 10.485 16.427 4.583 1.00 58.94 115 GLN A O 1
ATOM 887 N N . ARG A 1 116 ? 12.635 16.056 4.114 1.00 59.75 116 ARG A N 1
ATOM 888 C CA . ARG A 1 116 ? 13.121 17.138 4.970 1.00 59.75 116 ARG A CA 1
ATOM 889 C C . ARG A 1 116 ? 12.857 18.490 4.308 1.00 59.75 116 ARG A C 1
ATOM 891 O O . ARG A 1 116 ? 13.443 18.795 3.269 1.00 59.75 116 ARG A O 1
ATOM 898 N N . VAL A 1 117 ? 12.057 19.319 4.965 1.00 62.88 117 VAL A N 1
ATOM 899 C CA . VAL A 1 117 ? 11.764 20.700 4.581 1.00 62.88 117 VAL A CA 1
ATOM 900 C C . VAL A 1 117 ? 12.407 21.651 5.603 1.00 62.88 117 VAL A C 1
ATOM 902 O O . VAL A 1 117 ? 12.200 21.495 6.810 1.00 62.88 117 VAL A O 1
ATOM 905 N N . PRO A 1 118 ? 13.236 22.620 5.173 1.00 61.59 118 PRO A N 1
ATOM 906 C CA . PRO A 1 118 ? 13.777 23.643 6.068 1.00 61.59 118 PRO A CA 1
ATOM 907 C C . PRO 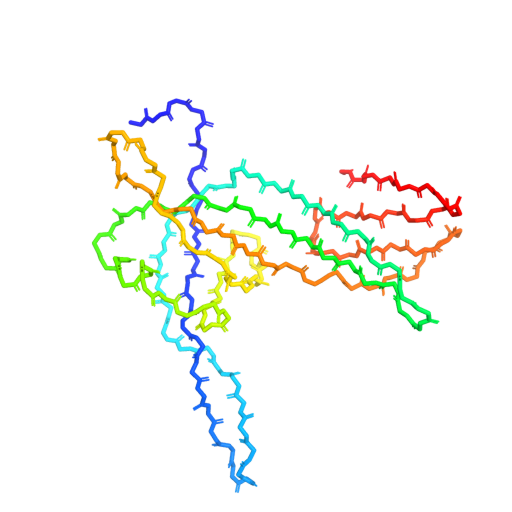A 1 118 ? 12.658 24.509 6.663 1.00 61.59 118 PRO A C 1
ATOM 909 O O . PRO A 1 118 ? 11.791 24.970 5.924 1.00 61.59 118 PRO A O 1
ATOM 912 N N . ALA A 1 119 ? 12.704 24.780 7.971 1.00 63.41 119 ALA A N 1
ATOM 913 C CA . ALA A 1 119 ? 11.735 25.640 8.652 1.00 63.41 119 ALA A CA 1
ATOM 914 C C . ALA A 1 119 ? 12.424 26.592 9.651 1.00 63.41 119 ALA A C 1
ATOM 916 O O . ALA A 1 119 ? 13.524 26.298 10.130 1.00 63.41 119 ALA A O 1
ATOM 917 N N . PRO A 1 120 ? 11.814 27.740 10.000 1.00 56.00 120 PRO A N 1
ATOM 918 C CA . PRO A 1 120 ? 12.362 28.622 11.026 1.00 56.00 120 PRO A CA 1
ATOM 919 C C . PRO A 1 120 ? 12.515 27.881 12.365 1.00 56.00 120 PRO A C 1
ATOM 921 O O . PRO A 1 120 ? 11.539 27.410 12.940 1.00 56.00 120 PRO A O 1
ATOM 924 N N . GLY A 1 121 ? 13.750 27.770 12.866 1.00 63.69 121 GLY A N 1
ATOM 925 C CA . GLY A 1 121 ? 14.047 27.117 14.147 1.00 63.69 121 GLY A CA 1
ATOM 926 C C . GLY A 1 121 ? 14.243 25.596 14.097 1.00 63.69 121 GLY A C 1
ATOM 927 O O . GLY A 1 121 ? 14.333 24.986 15.163 1.00 63.69 121 GLY A O 1
ATOM 928 N N . GLY A 1 122 ? 14.329 24.980 12.910 1.00 67.25 122 GLY A N 1
ATOM 929 C CA . GLY A 1 122 ? 14.580 23.543 12.783 1.00 67.25 122 GLY A CA 1
ATOM 930 C C . GLY A 1 122 ? 14.322 22.979 11.385 1.00 67.25 122 GLY A C 1
ATOM 931 O O . GLY A 1 122 ? 14.569 23.624 10.366 1.00 67.25 122 GLY A O 1
ATOM 932 N N . TYR A 1 123 ? 13.833 21.743 11.347 1.00 58.91 123 TYR A N 1
ATOM 933 C CA . TYR A 1 123 ? 13.393 21.078 10.123 1.00 58.91 123 TYR A CA 1
ATOM 934 C C . TYR A 1 123 ? 12.031 20.439 10.366 1.00 58.91 123 TYR A C 1
ATOM 936 O O . TYR A 1 123 ? 11.751 19.964 11.470 1.00 58.91 123 TYR A O 1
ATOM 944 N N . ILE A 1 124 ? 11.216 20.426 9.320 1.00 59.91 124 ILE A N 1
ATOM 945 C CA . ILE A 1 124 ? 9.960 19.694 9.267 1.00 59.91 124 ILE A CA 1
ATOM 946 C C . ILE A 1 124 ? 10.193 18.470 8.387 1.00 59.91 124 ILE A C 1
ATOM 948 O O . ILE A 1 124 ? 10.829 18.571 7.337 1.00 59.91 124 ILE A O 1
ATOM 952 N N . LEU A 1 125 ? 9.715 17.309 8.817 1.00 58.84 125 LEU A N 1
ATOM 953 C CA . LEU A 1 125 ? 9.524 16.192 7.900 1.00 58.84 125 LEU A CA 1
ATOM 954 C C . LEU A 1 125 ? 8.110 16.274 7.353 1.00 58.84 125 LEU A C 1
ATOM 956 O O . LEU A 1 125 ? 7.150 16.146 8.110 1.00 58.84 125 LEU A O 1
ATOM 960 N N . ASP A 1 126 ? 8.033 16.533 6.056 1.00 59.53 126 ASP A N 1
ATOM 961 C CA . ASP A 1 126 ? 6.810 16.557 5.272 1.00 59.53 126 ASP A CA 1
ATOM 962 C C . ASP A 1 126 ? 6.584 15.159 4.691 1.00 59.53 126 ASP A C 1
ATOM 964 O O . ASP A 1 126 ? 7.394 14.666 3.901 1.00 59.53 126 ASP A O 1
ATOM 968 N N . TYR A 1 127 ? 5.514 14.498 5.124 1.00 58.41 127 TYR A N 1
ATOM 969 C CA . TYR A 1 127 ? 5.126 13.167 4.649 1.00 58.41 127 TYR A CA 1
ATOM 970 C C . TYR A 1 127 ? 3.980 13.219 3.623 1.00 58.41 127 TYR A C 1
ATOM 972 O O . TYR A 1 127 ? 3.394 12.182 3.305 1.00 58.41 127 TYR A O 1
ATOM 980 N N . GLY A 1 128 ? 3.657 14.405 3.098 1.00 53.09 128 GLY A N 1
ATOM 981 C CA . GLY A 1 128 ? 2.382 14.681 2.444 1.00 53.09 128 GLY A CA 1
ATOM 982 C C . GLY A 1 128 ? 1.387 15.318 3.417 1.00 53.09 128 GLY A C 1
ATOM 983 O O . GLY A 1 128 ? 1.592 15.290 4.628 1.00 53.09 128 GLY A O 1
ATOM 984 N N . GLN A 1 129 ? 0.326 15.905 2.854 1.00 47.53 129 GLN A N 1
ATOM 985 C CA . GLN A 1 129 ? -0.376 17.116 3.318 1.00 47.53 129 GLN A CA 1
ATOM 986 C C . GLN A 1 129 ? -0.878 17.191 4.776 1.00 47.53 129 GLN A C 1
ATOM 988 O O . GLN A 1 129 ? -1.225 18.292 5.189 1.00 47.53 129 GLN A O 1
ATOM 993 N N . ASP A 1 130 ? -0.838 16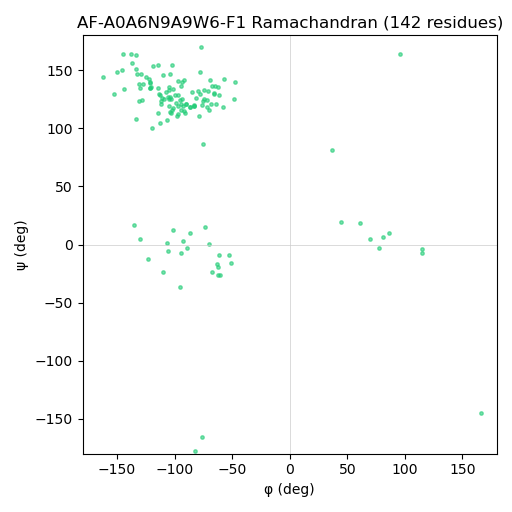.117 5.569 1.00 42.06 130 ASP A N 1
ATOM 994 C CA . ASP A 1 130 ? -1.471 16.064 6.896 1.00 42.06 130 ASP A CA 1
ATOM 995 C C . ASP A 1 130 ? -0.570 15.557 8.036 1.00 42.06 130 ASP A C 1
ATOM 997 O O . ASP A 1 130 ? -1.031 15.419 9.171 1.00 42.06 130 ASP A O 1
ATOM 1001 N N . LEU A 1 131 ? 0.719 15.289 7.786 1.00 45.91 131 LEU A N 1
ATOM 1002 C CA . LEU A 1 131 ? 1.641 14.923 8.863 1.00 45.91 131 LEU A CA 1
ATOM 1003 C C . LEU A 1 131 ? 2.958 15.686 8.766 1.00 45.91 131 LEU A C 1
ATOM 1005 O O . LEU A 1 131 ? 3.827 15.385 7.947 1.00 45.91 131 LEU A O 1
ATOM 1009 N N . PHE A 1 132 ? 3.126 16.624 9.695 1.00 48.84 132 PHE A N 1
ATOM 1010 C CA . PHE A 1 132 ? 4.373 17.342 9.908 1.00 48.84 132 PHE A CA 1
ATOM 1011 C C . PHE A 1 132 ? 4.963 16.941 11.257 1.00 48.84 132 PHE A C 1
ATOM 1013 O O . PHE A 1 132 ? 4.345 17.131 12.308 1.00 48.84 132 PHE A O 1
ATOM 1020 N N . LEU A 1 133 ? 6.182 16.399 11.233 1.00 51.16 133 LEU A N 1
ATOM 1021 C CA . LEU A 1 133 ? 6.991 16.267 12.443 1.00 51.16 133 LEU A CA 1
ATOM 1022 C C . LEU A 1 133 ? 7.956 17.442 12.505 1.00 51.16 133 LEU A C 1
ATOM 1024 O O . LEU A 1 133 ? 8.881 17.533 11.693 1.00 51.16 133 LEU A O 1
ATOM 1028 N N . THR A 1 134 ? 7.751 18.322 13.480 1.00 51.28 134 THR A N 1
ATOM 1029 C CA . THR A 1 134 ? 8.645 19.456 13.720 1.00 51.28 134 THR A CA 1
ATOM 1030 C C . THR A 1 134 ? 9.681 19.069 14.765 1.00 51.28 134 THR A C 1
ATOM 1032 O O . THR A 1 134 ? 9.331 18.649 15.872 1.00 51.28 134 THR A O 1
ATOM 1035 N N . TRP A 1 135 ? 10.959 19.222 14.419 1.00 47.03 135 TRP A N 1
ATOM 1036 C CA . TRP A 1 135 ? 12.072 19.010 15.341 1.00 47.03 135 TRP A CA 1
ATOM 1037 C C . TRP A 1 135 ? 12.639 20.351 15.811 1.00 47.03 135 TRP A C 1
ATOM 1039 O O . TRP A 1 135 ? 13.241 21.092 15.029 1.00 47.03 135 TRP A O 1
ATOM 1049 N N . HIS A 1 136 ? 12.479 20.631 17.104 1.00 55.06 136 HIS A N 1
ATOM 1050 C CA . HIS A 1 136 ? 13.125 21.743 17.796 1.00 55.06 136 HIS A CA 1
ATOM 1051 C C . HIS A 1 136 ? 13.988 21.163 18.909 1.00 55.06 136 HIS A C 1
ATOM 1053 O O . HIS A 1 136 ? 13.447 20.784 19.942 1.00 55.06 136 HIS A O 1
ATOM 1059 N N . GLY A 1 137 ? 15.303 21.048 18.687 1.00 52.12 137 GLY A N 1
ATOM 1060 C CA . GLY A 1 137 ? 16.293 20.718 19.722 1.00 52.12 137 GLY A CA 1
ATOM 1061 C C . GLY A 1 137 ? 15.809 19.711 20.775 1.00 52.12 137 GLY A C 1
ATOM 1062 O O . GLY A 1 137 ? 15.408 20.104 21.866 1.00 52.12 137 GLY A O 1
ATOM 1063 N N . ALA A 1 138 ? 15.862 18.420 20.434 1.00 44.66 138 ALA A N 1
ATOM 1064 C CA . ALA A 1 138 ? 15.458 17.275 21.264 1.00 44.66 138 ALA A CA 1
ATOM 1065 C C . ALA A 1 138 ? 13.948 17.101 21.549 1.00 44.66 138 ALA A C 1
ATOM 1067 O O . ALA A 1 138 ? 13.586 16.171 22.269 1.00 44.66 138 ALA A O 1
ATOM 1068 N N . GLN A 1 139 ? 13.059 17.919 20.972 1.00 42.72 139 GLN A N 1
ATOM 1069 C CA . GLN A 1 139 ? 11.606 17.749 21.107 1.00 42.72 139 GLN A CA 1
ATOM 1070 C C . GLN A 1 139 ? 10.902 17.579 19.754 1.00 42.72 139 GLN A C 1
ATOM 1072 O O . GLN A 1 139 ? 11.235 18.230 18.762 1.00 42.72 139 GLN A O 1
ATOM 1077 N N . LEU A 1 140 ? 9.936 16.656 19.752 1.00 45.28 140 LEU A N 1
ATOM 1078 C CA . LEU A 1 140 ? 9.113 16.216 18.628 1.00 45.28 140 LEU A CA 1
ATOM 1079 C C . LEU A 1 140 ? 7.687 16.730 18.820 1.00 45.28 140 LEU A C 1
ATOM 1081 O O . LEU A 1 140 ? 7.064 16.426 19.838 1.00 45.28 140 LEU A O 1
ATOM 1085 N N . PHE A 1 141 ? 7.161 17.452 17.834 1.00 46.53 141 PHE A N 1
ATOM 1086 C CA . PHE A 1 141 ? 5.782 17.936 17.847 1.00 46.53 141 PHE A CA 1
ATOM 1087 C C . PHE A 1 141 ? 5.017 17.419 16.629 1.00 46.53 141 PHE A C 1
ATOM 1089 O O . PHE A 1 141 ? 5.528 17.475 15.510 1.00 46.53 141 PHE A O 1
ATOM 1096 N N . TYR A 1 142 ? 3.796 16.936 16.869 1.00 42.62 142 TYR A N 1
ATOM 1097 C CA . TYR A 1 142 ? 2.812 16.629 15.834 1.00 42.62 142 TYR A CA 1
ATOM 1098 C C . TYR A 1 142 ? 2.030 17.907 15.522 1.00 42.62 142 TYR A C 1
ATOM 1100 O O . TYR A 1 142 ? 1.390 18.461 16.419 1.00 42.62 142 TYR A O 1
ATOM 1108 N N . GLY A 1 143 ? 2.106 18.385 14.280 1.00 43.72 143 GLY A N 1
ATOM 1109 C CA . GLY A 1 143 ? 1.203 19.411 13.761 1.00 43.72 143 GLY A CA 1
ATOM 1110 C C . GLY A 1 143 ? 0.093 18.749 12.950 1.00 43.72 143 GLY A C 1
ATOM 1111 O O . GLY A 1 143 ? 0.411 18.022 12.012 1.00 43.72 143 GLY A O 1
ATOM 1112 N N . ALA A 1 144 ? -1.159 18.981 13.348 1.00 36.94 144 ALA A N 1
ATOM 1113 C CA . ALA A 1 144 ? -2.344 18.774 12.517 1.00 36.94 144 ALA A CA 1
ATOM 1114 C C . ALA A 1 144 ? -2.734 20.100 11.853 1.00 36.94 144 ALA A C 1
ATOM 1116 O O . ALA A 1 144 ? -2.438 21.157 12.466 1.00 36.94 144 ALA A O 1
#

Solvent-accessible surface area (backbone atoms only — not comparable to full-atom values): 8324 Å² total; per-residue (Å²): 130,75,89,87,71,68,73,39,62,27,36,38,22,43,52,38,80,43,67,48,101,86,69,49,78,41,81,40,80,44,69,79,43,81,44,41,30,28,86,73,46,78,47,76,49,78,46,79,48,104,87,46,79,43,36,42,30,48,35,32,35,36,30,55,63,54,95,86,52,71,70,48,80,73,54,61,61,68,40,34,34,40,28,43,74,85,67,51,75,26,37,31,60,46,64,44,75,63,92,55,100,68,75,50,43,37,38,33,34,24,43,39,75,30,46,79,39,88,46,96,80,44,42,28,29,44,60,56,101,71,45,36,44,39,43,45,91,97,43,82,42,84,48,124

Mean predicted aligned error: 11.38 Å

Secondary structure (DSSP, 8-state):
--TTPPPEEEEEEEEEEEEPTTS-EEEEEEEEEEEEEEEEEEEEEEEEETTEEEEEEEEEEEEE--TT-GGGGGPPTTSEEEE-TT--EEEEEEEE---STT--EEEEEEEEEEEEEEETTEEEEE-STT-EEEEETTEEEEE-